Protein AF-A0A822IEY3-F1 (afdb_monomer_lite)

Secondary structure (DSSP, 8-state):
-------TTGGGSSS-----------HHHHHSPPPSB-TT-TT-B--STTTS-SSHHHHHHHHHHHHHHHHHHTTPPP-----

Sequence (83 aa):
MKREYFHPAFHRLIFGNIGSNIEVCDPEAFKKKPKKEIKGLRNFYMCGQWADNGGLPSVLTSGRDVAQIICKRDGKKFRTNQY

Foldseek 3Di:
DDDDPPPVVVVCVPDPDPPPPPPVPPPVVLVDFADQDDPPDPPHGDAACVRGPDDPVRRVVRVVVRQCVVCVVVVHDDDDDDD

pLDDT: mean 72.85, std 22.1, range [32.69, 96.44]

Radius of gyration: 20.91 Å; chains: 1; bounding box: 50×53×44 Å

Structure (mmCIF, N/CA/C/O backbone):
data_AF-A0A822IEY3-F1
#
_entry.id   AF-A0A822IEY3-F1
#
loop_
_atom_site.group_PDB
_atom_site.id
_atom_site.type_symbol
_atom_site.label_atom_id
_atom_site.label_alt_id
_atom_site.label_comp_id
_atom_site.label_asym_id
_atom_site.label_entity_id
_atom_site.label_seq_id
_atom_site.pdbx_PDB_ins_code
_atom_site.Cartn_x
_atom_site.Cartn_y
_atom_site.Cartn_z
_atom_site.occupancy
_atom_site.B_iso_or_equiv
_atom_site.auth_seq_id
_atom_site.auth_comp_id
_atom_site.auth_asym_id
_atom_site.auth_atom_id
_atom_site.pdbx_PDB_model_num
ATOM 1 N N . MET A 1 1 ? 33.871 -39.025 -18.641 1.00 36.88 1 MET A N 1
ATOM 2 C CA . MET A 1 1 ? 34.407 -37.866 -19.392 1.00 36.88 1 MET A CA 1
ATOM 3 C C . MET A 1 1 ? 33.659 -37.771 -20.720 1.00 36.88 1 MET A C 1
ATOM 5 O O . MET A 1 1 ? 33.755 -38.720 -21.481 1.00 36.88 1 MET A O 1
ATOM 9 N N . LYS A 1 2 ? 32.990 -36.624 -20.962 1.00 32.69 2 LYS A N 1
ATOM 10 C CA . LYS A 1 2 ? 32.350 -36.142 -22.216 1.00 32.69 2 LYS A CA 1
ATOM 11 C C . LYS A 1 2 ? 31.049 -36.862 -22.634 1.00 32.69 2 LYS A C 1
ATOM 13 O O . LYS A 1 2 ? 31.059 -38.068 -22.781 1.00 32.69 2 LYS A O 1
ATOM 18 N N . ARG A 1 3 ? 29.912 -36.209 -22.900 1.00 34.53 3 ARG A N 1
ATOM 19 C CA . ARG A 1 3 ? 29.481 -34.794 -22.912 1.00 34.53 3 ARG A CA 1
ATOM 20 C C . ARG A 1 3 ? 27.950 -34.824 -22.777 1.00 34.53 3 ARG A C 1
ATOM 22 O O . ARG A 1 3 ? 27.286 -35.285 -23.698 1.00 34.53 3 ARG A O 1
ATOM 29 N N . GLU A 1 4 ? 27.400 -34.323 -21.677 1.00 40.00 4 GLU A N 1
ATOM 30 C CA . GLU A 1 4 ? 26.014 -33.854 -21.692 1.00 40.00 4 GLU A CA 1
ATOM 31 C C . GLU A 1 4 ? 25.986 -32.546 -22.484 1.00 40.00 4 GLU A C 1
ATOM 33 O O . GLU A 1 4 ? 26.825 -31.661 -22.292 1.00 40.00 4 GLU A O 1
ATOM 38 N N . TYR A 1 5 ? 25.067 -32.466 -23.439 1.00 40.06 5 TYR A N 1
ATOM 39 C CA . TYR A 1 5 ? 24.840 -31.297 -24.272 1.00 40.06 5 TYR A CA 1
ATOM 40 C C . TYR A 1 5 ? 24.230 -30.184 -23.416 1.00 40.06 5 TYR A C 1
ATOM 42 O O . TYR A 1 5 ? 23.022 -29.970 -23.406 1.00 40.06 5 TYR A O 1
ATOM 50 N N . PHE A 1 6 ? 25.073 -29.465 -22.676 1.00 41.66 6 PHE A N 1
ATOM 51 C CA . PHE A 1 6 ? 24.676 -28.226 -22.025 1.00 41.66 6 PHE A CA 1
ATOM 52 C C . PHE A 1 6 ? 24.585 -27.135 -23.096 1.00 41.66 6 PHE A C 1
ATOM 54 O O . PHE A 1 6 ? 25.590 -26.570 -23.530 1.00 41.66 6 PHE A O 1
ATOM 61 N N . HIS A 1 7 ? 23.371 -26.901 -23.589 1.00 37.06 7 HIS A N 1
ATOM 62 C CA . HIS A 1 7 ? 23.088 -25.887 -24.595 1.00 37.06 7 HIS A CA 1
ATOM 63 C C . HIS A 1 7 ? 23.387 -24.484 -24.015 1.00 37.06 7 HIS A C 1
ATOM 65 O O . HIS A 1 7 ? 22.709 -24.056 -23.077 1.00 37.06 7 HIS A O 1
ATOM 71 N N . PRO A 1 8 ? 24.357 -23.721 -24.559 1.00 43.81 8 PRO A N 1
ATOM 72 C CA . PRO A 1 8 ? 24.830 -22.463 -23.965 1.00 43.81 8 PRO A CA 1
ATOM 73 C C . PRO A 1 8 ? 23.805 -21.313 -23.995 1.00 43.81 8 PRO A C 1
ATOM 75 O O . PRO A 1 8 ? 24.074 -20.233 -23.475 1.00 43.81 8 PRO A O 1
ATOM 78 N N . ALA A 1 9 ? 22.611 -21.523 -24.558 1.00 40.53 9 ALA A N 1
ATOM 79 C CA . ALA A 1 9 ? 21.547 -20.519 -24.555 1.00 40.53 9 ALA A CA 1
ATOM 80 C C . ALA A 1 9 ? 20.746 -20.450 -23.240 1.00 40.53 9 ALA A C 1
ATOM 82 O O . ALA A 1 9 ? 20.108 -19.431 -22.986 1.00 40.53 9 ALA A O 1
ATOM 83 N N . PHE A 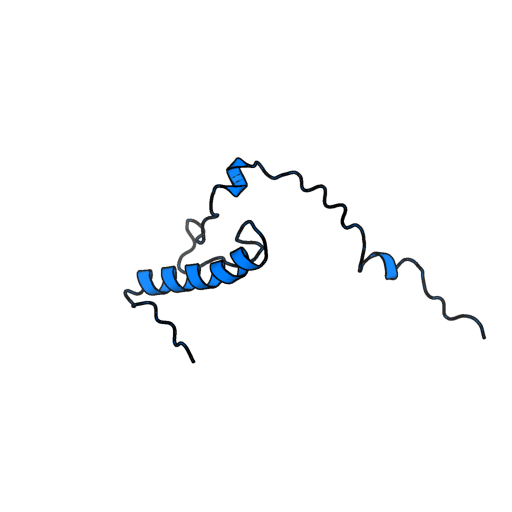1 10 ? 20.778 -21.479 -22.382 1.00 40.25 10 PHE A N 1
ATOM 84 C CA . PHE A 1 10 ? 19.928 -21.491 -21.179 1.00 40.25 10 PHE A CA 1
ATOM 85 C C . PHE A 1 10 ? 20.465 -20.597 -20.048 1.00 40.25 10 PHE A C 1
ATOM 87 O O . PHE A 1 10 ? 19.705 -20.110 -19.217 1.00 40.25 10 PHE A O 1
ATOM 94 N N . HIS A 1 11 ? 21.766 -20.288 -20.054 1.00 39.34 11 HIS A N 1
ATOM 95 C CA . HIS A 1 11 ? 22.381 -19.437 -19.030 1.00 39.34 11 HIS A CA 1
ATOM 96 C C . HIS A 1 11 ? 22.283 -17.928 -19.331 1.00 39.34 11 HIS A C 1
ATOM 98 O O . HIS A 1 11 ? 22.735 -17.104 -18.537 1.00 39.34 11 HIS A O 1
ATOM 104 N N . ARG A 1 12 ? 21.683 -17.527 -20.463 1.00 37.72 12 ARG A N 1
ATOM 105 C CA . ARG A 1 12 ? 21.563 -16.106 -20.845 1.00 37.72 12 ARG A CA 1
ATOM 106 C C . ARG A 1 12 ? 20.225 -15.460 -20.466 1.00 37.72 12 ARG A C 1
ATOM 108 O O . ARG A 1 12 ? 20.062 -14.265 -20.675 1.00 37.72 12 ARG A O 1
ATOM 115 N N . LEU A 1 13 ? 19.303 -16.220 -19.869 1.00 44.81 13 LEU A N 1
ATOM 116 C CA . LEU A 1 13 ? 17.982 -15.733 -19.446 1.00 44.81 13 LEU A CA 1
ATOM 117 C C . LEU A 1 13 ? 17.863 -15.412 -17.948 1.00 44.81 13 LEU A C 1
ATOM 119 O O . LEU A 1 13 ? 16.867 -14.821 -17.553 1.00 44.81 13 LEU A O 1
ATOM 123 N N . ILE A 1 14 ? 18.867 -15.739 -17.123 1.00 44.97 14 ILE A N 1
ATOM 124 C CA . ILE A 1 14 ? 18.825 -15.454 -15.674 1.00 44.97 14 ILE A CA 1
ATOM 125 C C . ILE A 1 14 ? 19.698 -14.252 -15.267 1.00 44.97 14 ILE A C 1
ATOM 127 O O . ILE A 1 14 ? 19.446 -13.649 -14.233 1.00 44.97 14 ILE A O 1
ATOM 131 N N . PHE A 1 15 ? 20.640 -13.804 -16.107 1.00 40.19 15 PHE A N 1
ATOM 132 C CA . PHE A 1 15 ? 21.439 -12.590 -15.851 1.00 40.19 15 PHE A CA 1
ATOM 133 C C . PHE A 1 15 ? 21.735 -11.788 -17.134 1.00 40.19 15 PHE A C 1
ATOM 135 O O . PHE A 1 15 ? 22.851 -11.327 -17.369 1.00 40.19 15 PHE A O 1
ATOM 142 N N . GLY A 1 16 ? 20.735 -11.650 -18.008 1.00 33.19 16 GLY A N 1
ATOM 143 C CA . GLY A 1 16 ? 20.830 -10.844 -19.225 1.00 33.19 16 GLY A CA 1
ATOM 144 C C . GLY A 1 16 ? 20.640 -9.349 -18.944 1.00 33.19 16 GLY A C 1
ATOM 145 O O . GLY A 1 16 ? 19.527 -8.918 -18.685 1.00 33.19 16 GLY A O 1
ATOM 146 N N . ASN A 1 17 ? 21.729 -8.581 -19.059 1.00 40.31 17 ASN A N 1
ATOM 147 C CA . ASN A 1 17 ? 21.794 -7.116 -19.155 1.00 40.31 17 ASN A CA 1
ATOM 148 C C . ASN A 1 17 ? 21.135 -6.303 -18.022 1.00 40.31 17 ASN A C 1
ATOM 150 O O . ASN A 1 17 ? 20.005 -5.841 -18.139 1.00 40.31 17 ASN A O 1
ATOM 154 N N . ILE A 1 18 ? 21.950 -5.896 -17.041 1.00 45.16 18 ILE A N 1
ATOM 155 C CA . ILE A 1 18 ? 21.747 -4.652 -16.261 1.00 45.16 18 ILE A CA 1
ATOM 156 C C . ILE A 1 18 ? 22.082 -3.429 -17.144 1.00 45.16 18 ILE A C 1
ATOM 158 O O . ILE A 1 18 ? 22.783 -2.500 -16.760 1.00 45.16 18 ILE A O 1
ATOM 162 N N . GLY A 1 19 ? 21.619 -3.466 -18.387 1.00 45.91 19 GLY A N 1
ATOM 163 C CA . GLY A 1 19 ? 21.563 -2.341 -19.299 1.00 45.91 19 GLY A CA 1
ATOM 164 C C . GLY A 1 19 ? 20.104 -1.961 -19.436 1.00 45.91 19 GLY A C 1
ATOM 165 O O . GLY A 1 19 ? 19.557 -2.000 -20.535 1.00 45.91 19 GLY A O 1
ATOM 166 N N . SER A 1 20 ? 19.441 -1.667 -18.315 1.00 44.25 20 SER A N 1
ATOM 167 C CA . SER A 1 20 ? 18.205 -0.912 -18.386 1.00 44.25 20 SER A CA 1
ATOM 168 C C . SER A 1 20 ? 18.602 0.447 -18.947 1.00 44.25 20 SER A C 1
ATOM 170 O O . SER A 1 20 ? 19.087 1.307 -18.210 1.00 44.25 20 SER A O 1
ATOM 172 N N . ASN A 1 21 ? 18.398 0.651 -20.247 1.00 44.72 21 ASN A N 1
ATOM 173 C CA . ASN A 1 21 ? 17.970 1.962 -20.695 1.00 44.72 21 ASN A CA 1
ATOM 174 C C . ASN A 1 21 ? 16.668 2.215 -19.936 1.00 44.72 21 ASN A C 1
ATOM 176 O O . ASN A 1 21 ? 15.579 1.860 -20.379 1.00 44.72 21 ASN A O 1
ATOM 180 N N . ILE A 1 22 ? 16.811 2.732 -18.717 1.00 51.16 22 ILE A N 1
ATOM 181 C CA . ILE A 1 22 ? 15.802 3.560 -18.103 1.00 51.16 22 ILE A CA 1
ATOM 182 C C . ILE A 1 22 ? 15.720 4.710 -19.094 1.00 51.16 22 ILE A C 1
ATOM 184 O O . ILE A 1 22 ? 16.485 5.669 -19.025 1.00 51.16 22 ILE A O 1
ATOM 188 N N . GLU A 1 23 ? 14.833 4.581 -20.079 1.00 49.12 23 GLU A N 1
ATOM 189 C CA . GLU A 1 23 ? 14.106 5.757 -20.506 1.00 49.12 23 GLU A CA 1
ATOM 190 C C . GLU A 1 23 ? 13.615 6.350 -19.196 1.00 49.12 23 GLU A C 1
ATOM 192 O O . GLU A 1 23 ? 12.821 5.731 -18.480 1.00 49.12 23 GLU A O 1
ATOM 197 N N . VAL A 1 24 ? 14.245 7.451 -18.785 1.00 52.06 24 VAL A N 1
ATOM 198 C CA . VAL A 1 24 ? 13.810 8.202 -17.622 1.00 52.06 24 VAL A CA 1
ATOM 199 C C . VAL A 1 24 ? 12.420 8.658 -18.008 1.00 52.06 24 VAL A C 1
ATOM 201 O O . VAL A 1 24 ? 12.245 9.627 -18.739 1.00 52.06 24 VAL A O 1
ATOM 204 N N . CYS A 1 25 ? 11.446 7.847 -17.607 1.00 53.75 25 CYS A N 1
ATOM 205 C CA . CYS A 1 25 ? 10.036 8.114 -17.708 1.00 53.75 25 CYS A CA 1
ATOM 206 C C . CYS A 1 25 ? 9.877 9.463 -17.025 1.00 53.75 25 CYS A C 1
ATOM 208 O O . CYS A 1 25 ? 10.118 9.524 -15.823 1.00 53.75 25 CYS A O 1
ATOM 210 N N . ASP A 1 26 ? 9.652 10.503 -17.833 1.00 61.00 26 ASP A N 1
ATOM 211 C CA . ASP A 1 26 ? 9.507 11.919 -17.490 1.00 61.00 26 ASP A CA 1
ATOM 212 C C . ASP A 1 26 ? 9.818 12.255 -16.010 1.00 61.00 26 ASP A C 1
ATOM 214 O O . ASP A 1 26 ? 9.071 11.835 -15.123 1.00 61.00 26 ASP A O 1
ATOM 218 N N . PRO A 1 27 ? 10.873 13.028 -15.687 1.00 61.97 27 PRO A N 1
ATOM 219 C CA . PRO A 1 27 ? 11.191 13.359 -14.296 1.00 61.97 27 PRO A CA 1
ATOM 220 C C . PRO A 1 27 ? 10.014 13.997 -13.532 1.00 61.97 27 PRO A C 1
ATOM 222 O O . PRO A 1 27 ? 9.957 13.875 -12.307 1.00 61.97 27 PRO A O 1
ATOM 225 N N . GLU A 1 28 ? 9.042 14.613 -14.215 1.00 66.88 28 GLU A N 1
ATOM 226 C CA . GLU A 1 28 ? 7.784 15.065 -13.605 1.00 66.88 28 GLU A CA 1
ATOM 227 C C . GLU A 1 28 ? 6.831 13.909 -13.251 1.00 66.88 28 GLU A C 1
ATOM 229 O O . GLU A 1 28 ? 6.148 13.954 -12.223 1.00 66.88 28 GLU A O 1
ATOM 234 N N . ALA A 1 29 ? 6.807 12.832 -14.038 1.00 62.00 29 ALA A N 1
ATOM 235 C CA . ALA A 1 29 ? 6.033 11.626 -13.748 1.00 62.00 29 ALA A CA 1
ATOM 236 C C . ALA A 1 29 ? 6.503 10.942 -12.457 1.00 62.00 29 ALA A C 1
ATOM 238 O O . ALA A 1 29 ? 5.671 10.463 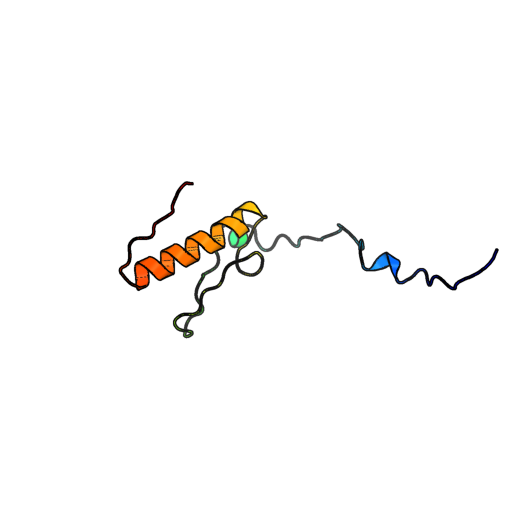-11.689 1.00 62.00 29 ALA A O 1
ATOM 239 N N . PHE A 1 30 ? 7.804 10.971 -12.155 1.00 65.00 30 PHE A N 1
ATOM 240 C CA . PHE A 1 30 ? 8.333 10.440 -10.892 1.00 65.00 30 PHE A CA 1
ATOM 241 C C . PHE A 1 30 ? 7.958 11.294 -9.670 1.00 65.00 30 PHE A C 1
ATOM 243 O O . PHE A 1 30 ? 7.859 10.774 -8.557 1.00 65.00 30 PHE A O 1
ATOM 250 N N . LYS A 1 31 ? 7.709 12.599 -9.855 1.00 68.19 31 LYS A N 1
ATOM 251 C CA . LYS A 1 31 ? 7.250 13.488 -8.771 1.00 68.19 31 LYS A CA 1
ATOM 252 C C . LYS A 1 31 ? 5.800 13.218 -8.377 1.00 68.19 31 LYS A C 1
ATOM 254 O O . LYS A 1 31 ? 5.397 13.513 -7.249 1.00 68.19 31 LYS A O 1
ATOM 259 N N . LYS A 1 32 ? 4.992 12.674 -9.288 1.00 73.31 32 LYS A N 1
ATOM 260 C CA . LYS A 1 32 ? 3.567 12.448 -9.060 1.00 73.31 32 LYS A CA 1
ATOM 261 C C . LYS A 1 32 ? 3.322 11.037 -8.540 1.00 73.31 32 LYS A C 1
ATOM 263 O O . LYS A 1 32 ? 3.482 10.062 -9.262 1.00 73.31 32 LYS A O 1
ATOM 268 N N . LYS A 1 33 ? 2.829 10.927 -7.302 1.00 74.50 33 LYS A N 1
ATOM 269 C CA . LYS A 1 33 ? 2.400 9.629 -6.766 1.00 74.50 33 LYS A CA 1
ATOM 270 C C . LYS A 1 33 ? 1.272 9.041 -7.630 1.00 74.50 33 LYS A C 1
ATOM 272 O O . LYS A 1 33 ? 0.265 9.730 -7.850 1.00 74.50 33 LYS A O 1
ATOM 277 N N . PRO A 1 34 ? 1.393 7.786 -8.094 1.00 79.25 34 PRO A N 1
ATOM 278 C CA . PRO A 1 34 ? 0.328 7.134 -8.840 1.00 79.25 34 PRO A CA 1
ATOM 279 C C . PRO A 1 34 ? -0.922 6.974 -7.972 1.00 79.25 34 PRO A C 1
ATOM 281 O O . PRO A 1 34 ? -0.861 6.806 -6.748 1.00 79.25 34 PRO A O 1
ATOM 284 N N . LYS A 1 35 ? -2.091 7.039 -8.616 1.00 87.31 35 LYS A N 1
ATOM 285 C CA . LYS A 1 35 ? -3.367 6.830 -7.928 1.00 87.31 35 LYS A CA 1
ATOM 286 C C . LYS A 1 35 ? -3.466 5.376 -7.475 1.00 87.31 35 LYS A C 1
ATOM 288 O O . LYS A 1 35 ? -3.238 4.465 -8.260 1.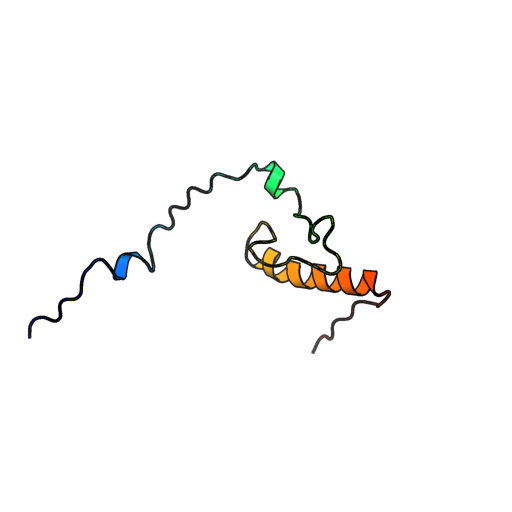00 87.31 35 LYS A O 1
ATOM 293 N N . LYS A 1 36 ? -3.879 5.173 -6.223 1.00 89.50 36 LYS A N 1
ATOM 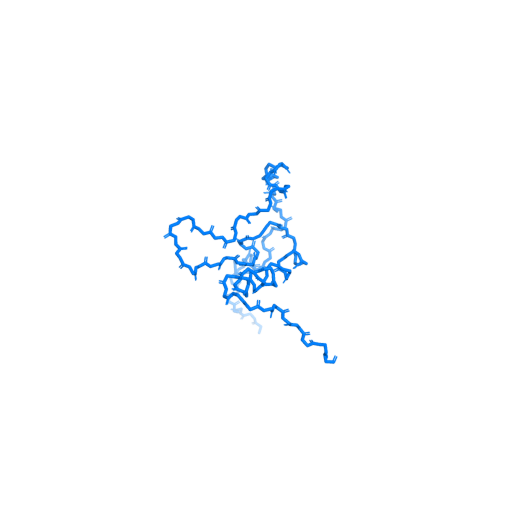294 C CA . LYS A 1 36 ? -4.094 3.839 -5.642 1.00 89.50 36 LYS A CA 1
ATOM 295 C C . LYS A 1 36 ? -5.431 3.210 -6.044 1.00 89.50 36 LYS A C 1
ATOM 297 O O . LYS A 1 36 ? -5.637 2.035 -5.785 1.00 89.50 36 LYS A O 1
ATOM 302 N N . GLU A 1 37 ? -6.316 3.972 -6.686 1.00 91.62 37 GLU A N 1
ATOM 303 C CA . GLU A 1 37 ? -7.653 3.545 -7.108 1.00 91.62 37 GLU A CA 1
ATOM 304 C C . GLU A 1 37 ? -7.855 3.799 -8.607 1.00 91.62 37 GLU A C 1
ATOM 306 O O . GLU A 1 37 ? -7.390 4.808 -9.151 1.00 91.62 37 GLU A O 1
ATOM 311 N N . ILE A 1 38 ? -8.605 2.910 -9.262 1.00 90.81 38 ILE A N 1
ATOM 312 C CA . ILE A 1 38 ? -9.027 3.063 -10.658 1.00 90.81 38 ILE A CA 1
ATOM 313 C C . ILE A 1 38 ? -10.418 3.700 -10.678 1.00 90.81 38 ILE A C 1
ATOM 315 O O . ILE A 1 38 ? -11.347 3.234 -10.017 1.00 90.81 38 ILE A O 1
ATOM 319 N N . LYS A 1 39 ? -10.590 4.773 -11.461 1.00 90.06 39 LYS A N 1
ATOM 320 C CA . LYS A 1 39 ? -11.890 5.444 -11.599 1.00 90.06 39 LYS A CA 1
ATOM 321 C C . LYS A 1 39 ? -12.926 4.452 -12.140 1.00 90.06 39 LYS A C 1
ATOM 323 O O . LYS A 1 39 ? -12.733 3.889 -13.209 1.00 90.06 39 LYS A O 1
ATOM 328 N N . GLY A 1 40 ? -14.030 4.281 -11.417 1.00 90.62 40 GLY A N 1
ATOM 329 C CA . GLY A 1 40 ? -15.123 3.381 -11.802 1.00 90.62 40 GLY A CA 1
ATOM 330 C C . GLY A 1 40 ? -15.032 1.974 -11.208 1.00 90.62 40 GLY A C 1
ATOM 331 O O . GLY A 1 40 ? -16.038 1.271 -11.207 1.00 90.62 40 GLY A O 1
ATOM 332 N N . LEU A 1 41 ? -13.893 1.586 -10.622 1.00 93.12 41 LEU A N 1
ATOM 333 C CA . LEU A 1 41 ? -13.752 0.303 -9.939 1.00 93.12 41 LEU A CA 1
ATOM 334 C C . LEU A 1 41 ? -13.801 0.508 -8.422 1.00 93.12 41 LEU A C 1
ATOM 336 O O . LEU A 1 41 ? -12.904 1.092 -7.816 1.00 93.12 41 LEU A O 1
ATOM 340 N N . ARG A 1 42 ? -14.896 0.069 -7.799 1.00 90.56 42 ARG A N 1
ATOM 341 C CA . ARG A 1 42 ? -15.104 0.224 -6.354 1.00 90.56 42 ARG A CA 1
ATOM 342 C C . ARG A 1 42 ? -14.355 -0.855 -5.581 1.00 90.56 42 ARG A C 1
ATOM 344 O O . ARG A 1 42 ? -14.321 -2.002 -6.004 1.00 90.56 42 ARG A O 1
ATOM 351 N N . ASN A 1 43 ? -13.841 -0.482 -4.407 1.00 90.62 43 ASN A N 1
ATOM 352 C CA . ASN A 1 43 ? -13.179 -1.387 -3.461 1.00 90.62 43 ASN A CA 1
ATOM 353 C C . ASN A 1 43 ? -11.963 -2.129 -4.051 1.00 90.62 43 ASN A C 1
ATOM 355 O O . ASN A 1 43 ? -11.611 -3.206 -3.582 1.00 90.62 43 ASN A O 1
ATOM 359 N N . PHE A 1 4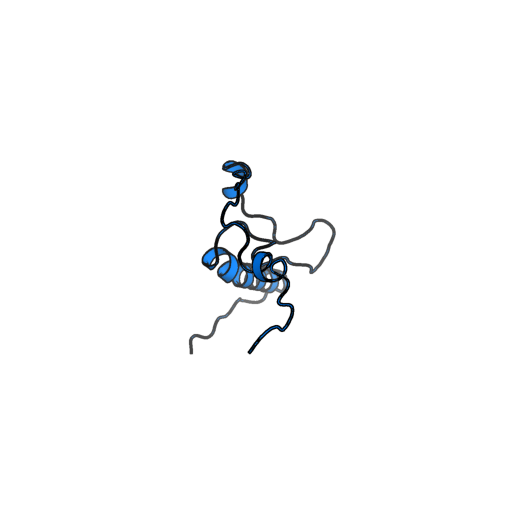4 ? -11.323 -1.549 -5.068 1.00 93.19 44 PHE A N 1
ATOM 360 C CA . PHE A 1 44 ? -10.117 -2.081 -5.688 1.00 93.19 44 PHE A CA 1
ATOM 361 C C . PHE A 1 44 ? -8.960 -1.105 -5.489 1.00 93.19 44 PHE A C 1
ATOM 363 O O . PHE A 1 44 ? -9.061 0.067 -5.860 1.00 93.19 44 PHE A O 1
ATOM 370 N N . TYR A 1 45 ? -7.868 -1.604 -4.912 1.00 93.94 45 TYR A N 1
ATOM 371 C CA . TYR A 1 45 ? -6.720 -0.806 -4.502 1.00 93.94 45 TYR A CA 1
ATOM 372 C C . TYR A 1 45 ? -5.422 -1.420 -5.013 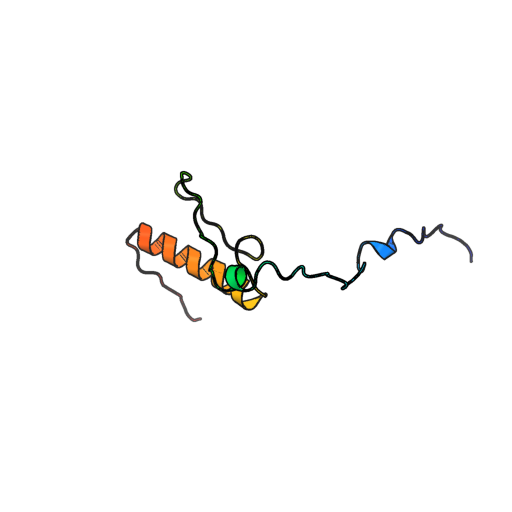1.00 93.94 45 TYR A C 1
ATOM 374 O O . TYR A 1 45 ? -5.227 -2.629 -4.917 1.00 93.94 45 TYR A O 1
ATOM 382 N N . MET A 1 46 ? -4.525 -0.584 -5.526 1.00 92.62 46 MET A N 1
ATOM 383 C CA . MET A 1 46 ? -3.248 -1.006 -6.097 1.00 92.62 46 MET A CA 1
ATOM 384 C C . MET A 1 46 ? -2.084 -0.609 -5.184 1.00 92.62 46 MET A C 1
ATOM 386 O O . MET A 1 46 ? -1.985 0.540 -4.754 1.00 92.62 46 MET A O 1
ATOM 390 N N . CYS A 1 47 ? -1.177 -1.548 -4.922 1.00 93.06 47 CYS A N 1
ATOM 391 C CA . CYS A 1 47 ? 0.098 -1.338 -4.234 1.00 93.06 47 CYS A CA 1
ATOM 392 C C . CYS A 1 47 ? 1.182 -2.236 -4.856 1.00 93.06 47 CYS A C 1
ATOM 394 O O . CYS A 1 47 ? 0.879 -3.088 -5.692 1.00 93.06 47 CYS A O 1
ATOM 396 N N . GLY A 1 48 ? 2.444 -2.038 -4.476 1.00 88.12 48 GLY A N 1
ATOM 397 C CA . GLY A 1 48 ? 3.568 -2.801 -5.023 1.00 88.12 48 GLY A CA 1
ATOM 398 C C . GLY A 1 48 ? 4.388 -2.038 -6.072 1.00 88.12 48 GLY A C 1
ATOM 399 O O . GLY A 1 48 ? 4.034 -0.934 -6.471 1.00 88.12 48 GLY A O 1
ATOM 400 N N . GLN A 1 49 ? 5.474 -2.655 -6.549 1.00 85.88 49 GLN A N 1
ATOM 401 C CA . GLN A 1 49 ? 6.409 -2.067 -7.528 1.00 85.88 49 GLN A CA 1
ATOM 402 C C . GLN A 1 49 ? 5.782 -1.719 -8.884 1.00 85.88 49 GLN A C 1
ATOM 404 O O . GLN A 1 49 ? 6.300 -0.881 -9.605 1.00 85.88 49 GLN A O 1
ATOM 409 N N . TRP A 1 50 ? 4.666 -2.365 -9.232 1.00 83.38 50 TRP A N 1
ATOM 410 C CA . TRP A 1 50 ? 3.941 -2.121 -10.483 1.00 83.38 50 TRP A CA 1
ATOM 411 C C . TRP A 1 50 ? 2.837 -1.065 -10.339 1.00 83.38 50 TRP A C 1
ATOM 413 O O . TRP A 1 50 ? 2.226 -0.670 -11.326 1.00 83.38 50 TRP A O 1
ATOM 423 N N . ALA A 1 51 ? 2.569 -0.623 -9.109 1.00 85.69 51 ALA A N 1
ATOM 424 C CA . ALA A 1 51 ? 1.558 0.377 -8.777 1.00 85.69 51 ALA A CA 1
ATOM 425 C C . ALA A 1 51 ? 2.144 1.615 -8.084 1.00 85.69 51 ALA A C 1
ATOM 427 O O . ALA A 1 51 ? 1.411 2.559 -7.783 1.00 85.69 51 ALA A O 1
ATOM 428 N N . ASP A 1 52 ? 3.436 1.597 -7.769 1.00 84.50 52 ASP A N 1
ATOM 429 C CA . ASP A 1 52 ? 4.185 2.718 -7.229 1.00 84.50 52 ASP A CA 1
ATOM 430 C C . ASP A 1 52 ? 5.473 2.904 -8.019 1.00 84.50 52 ASP A C 1
ATOM 432 O O . ASP A 1 52 ? 6.064 1.938 -8.496 1.00 84.50 52 ASP A O 1
ATOM 436 N N . ASN A 1 53 ? 5.916 4.147 -8.137 1.00 74.19 53 ASN A N 1
ATOM 437 C CA . ASN A 1 53 ? 7.157 4.475 -8.817 1.00 74.19 53 ASN A CA 1
ATOM 438 C C . ASN A 1 53 ? 8.251 4.613 -7.751 1.00 74.19 53 ASN A C 1
ATOM 440 O O . ASN A 1 53 ? 8.127 5.403 -6.813 1.00 74.19 53 ASN A O 1
ATOM 444 N N . GLY A 1 54 ? 9.321 3.823 -7.857 1.00 77.25 54 GLY A N 1
ATOM 445 C CA . GLY A 1 54 ? 10.471 3.917 -6.956 1.00 77.25 54 GLY A CA 1
ATOM 446 C C . GLY A 1 54 ? 11.119 2.578 -6.620 1.00 77.25 54 GLY A C 1
ATOM 447 O O . GLY A 1 54 ? 10.826 1.551 -7.223 1.00 77.25 54 GLY A O 1
ATOM 448 N N . GLY A 1 55 ? 12.034 2.606 -5.650 1.00 81.38 55 GLY A N 1
ATOM 449 C CA . GLY A 1 55 ? 12.729 1.418 -5.152 1.00 81.38 55 GLY A CA 1
ATOM 450 C C . GLY A 1 55 ? 11.982 0.689 -4.030 1.00 81.38 55 GLY A C 1
ATOM 451 O O . GLY A 1 55 ? 10.925 1.123 -3.567 1.00 81.38 55 GLY A O 1
ATOM 452 N N . LEU A 1 56 ? 12.593 -0.392 -3.536 1.00 85.31 56 LEU A N 1
ATOM 453 C CA . LEU A 1 56 ? 12.053 -1.275 -2.493 1.00 85.31 56 LEU A CA 1
ATOM 454 C C . LEU A 1 56 ? 11.444 -0.546 -1.271 1.00 85.31 56 LEU A C 1
ATOM 456 O O . LEU A 1 56 ? 10.350 -0.936 -0.860 1.00 85.31 56 LEU A O 1
ATOM 460 N N . PRO A 1 57 ? 12.044 0.528 -0.711 1.00 84.75 57 PRO A N 1
ATOM 461 C CA . PRO A 1 57 ? 11.437 1.244 0.414 1.00 84.75 57 PRO A CA 1
ATOM 462 C C . PRO A 1 57 ? 10.072 1.867 0.080 1.00 84.75 57 PRO A C 1
ATOM 464 O O . PRO A 1 57 ? 9.134 1.725 0.861 1.00 84.75 57 PRO A O 1
ATOM 467 N N . SER A 1 58 ? 9.936 2.495 -1.097 1.00 83.88 58 SER A N 1
ATOM 468 C CA . SER A 1 58 ? 8.670 3.092 -1.561 1.00 83.88 58 SER A CA 1
ATOM 469 C C . SER A 1 58 ? 7.592 2.014 -1.709 1.00 83.88 58 SER A C 1
ATOM 471 O O . SER A 1 58 ? 6.476 2.127 -1.192 1.00 83.88 58 SER A O 1
ATOM 473 N N . VAL A 1 59 ? 7.977 0.890 -2.315 1.00 86.94 59 VAL A N 1
ATOM 474 C CA . VAL A 1 59 ? 7.108 -0.268 -2.532 1.00 86.94 59 VAL A CA 1
ATOM 475 C C . VAL A 1 59 ? 6.609 -0.863 -1.214 1.00 86.94 59 VAL A C 1
ATOM 477 O O . VAL A 1 59 ? 5.412 -1.129 -1.090 1.00 86.94 59 VAL A O 1
ATOM 480 N N . LEU A 1 60 ? 7.478 -1.009 -0.211 1.00 87.38 60 LEU A N 1
ATOM 481 C CA . LEU A 1 60 ? 7.097 -1.489 1.123 1.00 87.38 60 LEU A CA 1
ATOM 482 C C . LEU A 1 60 ? 6.098 -0.546 1.803 1.00 87.38 60 LEU A C 1
ATOM 484 O O . LEU A 1 60 ? 5.113 -1.000 2.390 1.00 87.38 60 LEU A O 1
ATOM 488 N N . THR A 1 61 ? 6.304 0.767 1.687 1.00 90.19 61 THR A N 1
ATOM 489 C CA . THR A 1 61 ? 5.372 1.750 2.258 1.00 90.19 61 THR A CA 1
ATOM 490 C C . THR A 1 61 ? 4.019 1.773 1.548 1.00 90.19 61 THR A C 1
ATOM 492 O O . THR A 1 61 ? 2.996 1.988 2.199 1.00 90.19 61 THR A O 1
ATOM 495 N N . SER A 1 62 ? 3.972 1.446 0.252 1.00 91.19 62 SER A N 1
ATOM 496 C CA . SER A 1 62 ? 2.742 1.505 -0.550 1.00 91.19 62 SER A CA 1
ATOM 497 C C . SER A 1 62 ? 1.606 0.620 -0.012 1.00 91.19 62 SER A C 1
ATOM 499 O O . SER A 1 62 ? 0.435 0.995 -0.093 1.00 91.19 62 SER A O 1
ATOM 501 N N . GLY A 1 63 ? 1.928 -0.535 0.584 1.00 91.38 63 GLY A N 1
ATOM 502 C CA . GLY A 1 63 ? 0.932 -1.412 1.207 1.00 91.38 63 GLY A CA 1
ATOM 503 C C . GLY A 1 63 ? 0.325 -0.806 2.476 1.00 91.38 63 GLY A C 1
ATOM 504 O O . GLY A 1 63 ? -0.886 -0.892 2.693 1.00 91.38 63 GLY A O 1
ATOM 505 N N . ARG A 1 64 ? 1.150 -0.130 3.289 1.00 92.94 64 ARG A N 1
ATOM 506 C CA . ARG A 1 64 ? 0.698 0.580 4.495 1.00 92.94 64 ARG A CA 1
ATOM 507 C C . ARG A 1 64 ? -0.253 1.720 4.136 1.00 92.94 64 ARG A C 1
ATOM 509 O O . ARG A 1 64 ? -1.287 1.865 4.787 1.00 92.94 64 ARG A O 1
ATOM 516 N N . ASP A 1 65 ? 0.063 2.475 3.088 1.00 92.88 65 ASP A N 1
ATOM 517 C CA . ASP A 1 65 ? -0.775 3.574 2.599 1.00 92.88 65 ASP A CA 1
ATOM 518 C C . ASP A 1 65 ? -2.161 3.070 2.167 1.00 92.88 65 ASP A C 1
ATOM 520 O O . ASP A 1 65 ? -3.185 3.626 2.571 1.00 92.88 65 ASP A O 1
ATOM 524 N N . VAL A 1 66 ? -2.220 1.969 1.407 1.00 94.75 66 VAL A N 1
ATOM 525 C CA . VAL A 1 66 ? -3.496 1.348 1.007 1.00 94.75 66 VAL A CA 1
ATOM 526 C C . VAL A 1 66 ? -4.306 0.895 2.223 1.00 94.75 66 VAL A C 1
ATOM 528 O O . VAL A 1 66 ? -5.505 1.174 2.296 1.00 94.75 66 VAL A O 1
ATOM 531 N N . ALA A 1 67 ? -3.672 0.266 3.215 1.00 94.94 67 ALA A N 1
ATOM 532 C CA . ALA A 1 67 ? -4.358 -0.148 4.438 1.00 94.94 67 ALA A CA 1
ATOM 533 C C . ALA A 1 67 ? -4.965 1.046 5.202 1.00 94.94 67 ALA A C 1
ATOM 535 O O . ALA A 1 67 ? -6.084 0.952 5.716 1.00 94.94 67 ALA A O 1
ATOM 536 N N . GLN A 1 68 ? -4.272 2.188 5.236 1.00 95.25 68 GLN A N 1
ATOM 537 C CA . GLN A 1 68 ? -4.794 3.425 5.824 1.00 95.25 68 GLN A CA 1
ATOM 538 C C . GLN A 1 68 ? -5.990 3.985 5.046 1.00 95.25 68 GLN A C 1
ATOM 540 O O . GLN A 1 68 ? -6.971 4.400 5.669 1.00 95.25 68 GLN A O 1
ATOM 545 N N . ILE A 1 69 ? -5.940 3.977 3.708 1.00 94.38 69 ILE A N 1
ATOM 546 C CA . ILE A 1 69 ? -7.050 4.424 2.850 1.00 94.38 69 ILE A CA 1
ATOM 547 C C . ILE A 1 69 ? -8.300 3.582 3.117 1.00 94.38 69 ILE A C 1
ATOM 549 O O . ILE A 1 69 ? -9.379 4.140 3.332 1.00 94.38 69 ILE A O 1
ATOM 553 N N . ILE A 1 70 ? -8.149 2.257 3.156 1.00 95.06 70 ILE A N 1
ATOM 554 C CA . ILE A 1 70 ? -9.247 1.327 3.446 1.00 95.06 70 ILE A CA 1
ATOM 555 C C . ILE A 1 70 ? -9.826 1.607 4.837 1.00 95.06 70 ILE A C 1
ATOM 557 O O . ILE A 1 70 ? -11.029 1.820 4.961 1.00 95.06 70 ILE A O 1
ATOM 561 N N . CYS A 1 71 ? -8.985 1.710 5.874 1.00 96.06 71 CYS A N 1
ATOM 562 C CA . CYS A 1 71 ? -9.448 2.022 7.231 1.00 96.06 71 CYS A CA 1
ATOM 563 C C . CYS A 1 71 ? -10.229 3.340 7.288 1.00 96.06 71 CYS A C 1
ATOM 565 O O . CYS A 1 71 ? -11.302 3.396 7.887 1.00 96.06 71 CYS A O 1
ATOM 567 N N . LYS A 1 72 ? -9.721 4.390 6.631 1.00 95.12 72 LYS A N 1
ATOM 568 C CA . LYS A 1 72 ? -10.384 5.697 6.573 1.00 95.12 72 LYS A CA 1
ATOM 569 C C . LYS A 1 72 ? -11.748 5.606 5.889 1.00 95.12 72 LYS A C 1
ATOM 571 O O . LYS A 1 72 ? -12.698 6.214 6.375 1.00 95.12 72 LYS A O 1
ATOM 576 N N . ARG A 1 73 ? -11.854 4.851 4.792 1.00 93.75 73 ARG A N 1
ATOM 577 C CA . ARG A 1 73 ? -13.116 4.637 4.065 1.00 93.75 73 ARG A CA 1
ATOM 578 C C . ARG A 1 73 ? -14.138 3.869 4.901 1.00 93.75 73 ARG A C 1
ATOM 580 O O . ARG A 1 73 ? -15.320 4.187 4.847 1.00 93.75 73 ARG A O 1
ATOM 587 N N . ASP A 1 74 ? -13.663 2.927 5.705 1.00 95.44 74 ASP A N 1
ATOM 588 C CA . ASP A 1 74 ? -14.461 2.141 6.647 1.00 95.44 74 ASP A CA 1
ATOM 589 C C . ASP A 1 74 ? -14.821 2.900 7.940 1.00 95.44 74 ASP A C 1
ATOM 591 O O . ASP A 1 74 ? -15.492 2.344 8.809 1.00 95.44 74 ASP A O 1
ATOM 595 N N . GLY A 1 75 ? -14.338 4.134 8.134 1.00 96.25 75 GLY A N 1
ATOM 596 C CA . GLY A 1 75 ? -14.515 4.876 9.390 1.00 96.25 75 GLY A CA 1
ATOM 597 C C . GLY A 1 75 ? -13.744 4.286 10.581 1.00 96.25 75 GLY A C 1
ATOM 598 O O . GLY A 1 75 ? -14.037 4.600 11.735 1.00 96.25 75 GLY A O 1
ATOM 599 N N . LYS A 1 76 ? -12.749 3.429 10.328 1.00 96.44 76 LYS A N 1
ATOM 600 C CA . LYS A 1 76 ? -11.926 2.764 11.347 1.00 96.44 76 LYS A CA 1
ATOM 601 C C . LYS A 1 76 ? -10.604 3.503 11.546 1.00 96.44 76 LYS A C 1
ATOM 603 O O . LYS A 1 76 ? -9.981 3.988 10.604 1.00 96.44 76 LYS A O 1
ATOM 608 N N . LYS A 1 77 ? -10.120 3.542 12.791 1.00 95.44 77 LYS A N 1
ATOM 609 C CA . LYS A 1 77 ? -8.763 4.029 13.089 1.00 95.44 77 LYS A CA 1
ATOM 610 C C . LYS A 1 77 ? -7.739 2.976 12.662 1.00 95.44 77 LYS A C 1
ATOM 612 O O . LYS A 1 77 ? -7.804 1.844 13.134 1.00 95.44 77 LYS A O 1
ATOM 617 N N . PHE A 1 78 ? -6.776 3.360 11.826 1.00 96.12 78 PHE A N 1
ATOM 618 C CA . PHE A 1 78 ? -5.625 2.514 11.506 1.00 96.12 78 PHE A CA 1
ATOM 619 C C . PHE A 1 78 ? -4.758 2.319 12.760 1.00 96.12 78 PHE A C 1
ATOM 621 O O . PHE A 1 78 ? -4.409 3.296 13.425 1.00 96.12 78 PHE A O 1
ATOM 628 N N . ARG A 1 79 ? -4.426 1.069 13.101 1.00 94.31 79 ARG A N 1
ATOM 629 C CA . ARG A 1 79 ? -3.603 0.712 14.268 1.00 94.31 79 ARG A CA 1
ATOM 630 C C . ARG A 1 79 ? -2.467 -0.204 13.837 1.00 94.31 79 ARG A C 1
ATOM 632 O O . ARG A 1 79 ? -2.664 -1.080 13.003 1.00 94.31 79 ARG A O 1
ATOM 639 N N . THR A 1 80 ? -1.304 -0.029 14.449 1.00 91.44 80 THR A N 1
ATOM 640 C CA . THR A 1 80 ? -0.177 -0.954 14.316 1.00 91.44 80 THR A CA 1
ATOM 641 C C . THR A 1 80 ? 0.262 -1.373 15.701 1.00 91.44 80 THR A C 1
ATOM 643 O O . THR A 1 80 ? 0.522 -0.498 16.524 1.00 91.44 80 THR A O 1
ATOM 646 N N . ASN A 1 81 ? 0.356 -2.676 15.954 1.00 87.00 81 ASN A N 1
ATOM 647 C CA . ASN A 1 81 ? 1.050 -3.157 17.141 1.00 87.00 81 ASN A CA 1
ATOM 648 C C . ASN A 1 81 ? 2.553 -3.047 16.904 1.00 87.00 81 ASN A C 1
ATOM 650 O O . ASN A 1 81 ? 3.037 -3.393 15.825 1.00 87.00 81 ASN A O 1
ATOM 654 N N . GLN A 1 82 ? 3.268 -2.555 17.907 1.00 73.81 82 GLN A N 1
ATOM 655 C CA . GLN A 1 82 ? 4.700 -2.787 18.016 1.00 73.81 82 GLN A CA 1
ATOM 656 C C . GLN A 1 82 ? 4.858 -3.964 18.975 1.00 73.81 82 GLN A C 1
ATOM 658 O O . GLN A 1 82 ? 4.282 -3.935 20.062 1.00 73.81 82 GLN A O 1
ATOM 663 N N . TYR A 1 83 ? 5.496 -5.024 18.488 1.00 60.34 83 TYR A N 1
ATOM 664 C CA . TYR A 1 83 ? 5.852 -6.202 19.272 1.00 60.34 83 TYR A CA 1
ATOM 665 C C . TYR A 1 83 ? 7.235 -6.002 19.877 1.00 60.34 83 TYR A C 1
ATOM 667 O O . TYR A 1 83 ? 8.067 -5.367 19.187 1.00 60.34 83 TYR A O 1
#